Protein AF-A0A662GH10-F1 (afdb_monomer_lite)

Sequence (87 aa):
MRQEDVYGELKTELKYLRERLNLIIRLLLGVLKENNKNLSERKKIELLDSLGLRPKEIAEVLNKKRNYITKELTELRKSRKKPKIQR

Radius of gyration: 17.54 Å; chains: 1; bounding box: 47×30×52 Å

Structure (mmCIF, N/CA/C/O backbone):
data_AF-A0A662GH10-F1
#
_entry.id   AF-A0A662GH10-F1
#
loop_
_atom_site.group_PDB
_atom_site.id
_atom_site.type_symbol
_atom_site.label_atom_id
_atom_site.label_alt_id
_atom_site.label_comp_id
_atom_site.label_asym_id
_atom_site.label_entity_id
_atom_site.label_seq_id
_atom_site.pdbx_PDB_ins_code
_atom_site.Cartn_x
_atom_site.Cartn_y
_atom_site.Cartn_z
_atom_site.occupancy
_atom_site.B_iso_or_equiv
_atom_site.auth_seq_id
_atom_site.auth_comp_id
_atom_site.auth_asym_id
_atom_site.auth_atom_id
_atom_site.pdbx_PDB_model_num
ATOM 1 N N . MET A 1 1 ? 23.491 -13.969 -26.064 1.00 58.69 1 MET A N 1
ATOM 2 C CA . MET A 1 1 ? 23.124 -13.245 -24.827 1.00 58.69 1 MET A CA 1
ATOM 3 C C . MET A 1 1 ? 23.374 -14.179 -23.659 1.00 58.69 1 MET A C 1
ATOM 5 O O . MET A 1 1 ? 22.925 -15.319 -23.739 1.0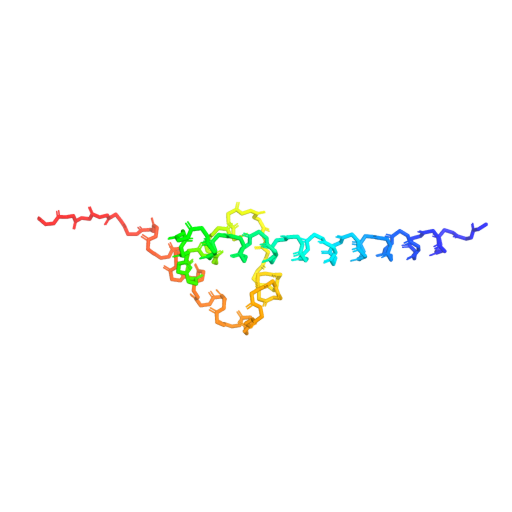0 58.69 1 MET A O 1
ATOM 9 N N . ARG A 1 2 ? 24.152 -13.774 -22.647 1.00 68.25 2 ARG A N 1
ATOM 10 C CA . ARG A 1 2 ? 24.378 -14.624 -21.465 1.00 68.25 2 ARG A CA 1
ATOM 11 C C . ARG A 1 2 ? 23.094 -14.627 -20.634 1.00 68.25 2 ARG A C 1
ATOM 13 O O . ARG A 1 2 ? 22.387 -13.628 -20.609 1.00 68.25 2 ARG A O 1
ATOM 20 N N . GLN A 1 3 ? 22.768 -15.736 -19.965 1.00 64.31 3 GLN A N 1
ATOM 21 C CA . GLN A 1 3 ? 21.555 -15.822 -19.131 1.00 64.31 3 GLN A CA 1
ATOM 22 C C . GLN A 1 3 ? 21.480 -14.693 -18.087 1.00 64.31 3 GLN A C 1
ATOM 24 O O . GLN A 1 3 ? 20.392 -14.220 -17.774 1.00 64.31 3 GLN A O 1
ATOM 29 N N . GLU A 1 4 ? 22.630 -14.221 -17.600 1.00 68.19 4 GLU A N 1
ATOM 30 C CA . GLU A 1 4 ? 22.740 -13.097 -16.664 1.00 68.19 4 GLU A CA 1
ATOM 31 C C . GLU A 1 4 ? 22.175 -11.778 -17.222 1.00 68.19 4 GLU A C 1
ATOM 33 O O . GLU A 1 4 ? 21.559 -11.021 -16.470 1.00 68.19 4 GLU A O 1
ATOM 38 N N . ASP A 1 5 ? 22.298 -11.540 -18.533 1.00 74.44 5 ASP A N 1
ATOM 39 C CA . ASP A 1 5 ? 21.814 -10.319 -19.191 1.00 74.44 5 ASP A CA 1
ATOM 40 C C . ASP A 1 5 ? 20.268 -10.283 -19.200 1.00 74.44 5 ASP A C 1
ATOM 42 O O . ASP A 1 5 ? 19.651 -9.283 -18.833 1.00 74.44 5 ASP A O 1
ATOM 46 N N . VAL A 1 6 ? 19.630 -11.426 -19.487 1.00 80.25 6 VAL A N 1
ATOM 47 C CA . VAL A 1 6 ? 18.161 -11.565 -19.575 1.00 80.25 6 VAL A CA 1
ATOM 48 C C . VAL A 1 6 ? 17.481 -11.385 -18.211 1.00 80.25 6 VAL A C 1
ATOM 50 O O . VAL A 1 6 ? 16.455 -10.711 -18.100 1.00 80.25 6 VAL A O 1
ATOM 53 N N . TYR A 1 7 ? 18.051 -11.951 -17.140 1.00 82.06 7 TYR A N 1
ATOM 54 C CA . TYR A 1 7 ? 17.507 -11.765 -15.788 1.00 82.06 7 TYR A CA 1
ATOM 55 C C . TYR A 1 7 ? 17.638 -10.312 -15.303 1.00 82.06 7 TYR A C 1
ATOM 57 O O . TYR A 1 7 ? 16.778 -9.834 -14.555 1.00 82.06 7 TYR A O 1
ATOM 65 N N . GLY A 1 8 ? 18.694 -9.604 -15.716 1.00 87.06 8 GLY A N 1
ATOM 66 C CA . GLY A 1 8 ? 18.891 -8.187 -15.410 1.00 87.06 8 GLY A CA 1
ATOM 67 C C . GLY A 1 8 ? 17.838 -7.289 -16.065 1.00 87.06 8 GLY A C 1
ATOM 68 O O . GLY A 1 8 ? 17.257 -6.424 -15.396 1.00 87.06 8 GLY A O 1
ATOM 69 N N . GLU A 1 9 ? 17.547 -7.533 -17.341 1.00 88.00 9 GLU A N 1
ATOM 70 C CA . GLU A 1 9 ? 16.519 -6.817 -18.103 1.00 88.00 9 GLU A CA 1
ATOM 71 C C . GLU A 1 9 ? 15.123 -7.049 -17.513 1.00 88.00 9 GLU A C 1
ATOM 73 O O . GLU A 1 9 ? 14.464 -6.088 -17.106 1.00 88.00 9 GLU A O 1
ATOM 78 N N . LEU A 1 10 ? 14.724 -8.311 -17.309 1.00 92.06 10 LEU A N 1
ATOM 79 C CA . LEU A 1 10 ? 13.425 -8.649 -16.715 1.00 92.06 10 LEU A CA 1
ATOM 80 C C . LEU A 1 10 ? 13.243 -8.017 -15.326 1.00 92.06 10 LEU A C 1
ATOM 82 O O . LEU A 1 10 ? 12.182 -7.485 -14.992 1.00 92.06 10 LEU A O 1
ATOM 86 N N . LYS A 1 11 ? 14.289 -8.029 -14.492 1.00 93.56 11 LYS A N 1
ATOM 87 C CA . LYS A 1 11 ? 14.251 -7.389 -13.168 1.00 93.56 11 LYS A CA 1
ATOM 88 C C . LYS A 1 11 ? 14.001 -5.883 -13.269 1.00 93.56 11 LYS A C 1
ATOM 90 O O . LYS A 1 11 ? 13.320 -5.319 -12.405 1.00 93.56 11 LYS A O 1
ATOM 95 N N . THR A 1 12 ? 14.549 -5.236 -14.291 1.00 93.75 12 THR A N 1
ATOM 96 C CA . THR A 1 12 ? 14.376 -3.802 -14.543 1.00 93.75 12 THR A CA 1
ATOM 97 C C . THR A 1 12 ? 12.954 -3.498 -15.003 1.00 93.75 12 THR A C 1
ATOM 99 O O . THR A 1 12 ? 12.314 -2.604 -14.444 1.00 93.75 12 THR A O 1
ATOM 102 N N . GLU A 1 13 ? 12.409 -4.294 -15.921 1.00 94.38 13 GLU A N 1
ATOM 103 C CA . GLU A 1 13 ? 11.019 -4.175 -16.374 1.00 94.38 13 GLU A CA 1
ATOM 104 C C . GLU A 1 13 ? 10.022 -4.367 -15.226 1.00 94.38 13 GLU A C 1
ATOM 106 O O . GLU A 1 13 ? 9.124 -3.545 -15.025 1.00 94.38 13 GLU A O 1
ATOM 111 N N . LEU A 1 14 ? 10.220 -5.395 -14.394 1.00 94.81 14 LEU A N 1
ATOM 112 C CA . LEU A 1 14 ? 9.378 -5.646 -13.221 1.00 94.81 14 LEU A CA 1
ATOM 113 C C . LEU A 1 14 ? 9.465 -4.513 -12.192 1.00 94.81 14 LEU A C 1
ATOM 115 O O . LEU A 1 14 ? 8.469 -4.175 -11.544 1.00 94.81 14 LEU A O 1
ATOM 119 N N . LYS A 1 15 ? 10.644 -3.898 -12.031 1.00 92.19 15 LYS A N 1
ATOM 120 C CA . LYS A 1 15 ? 10.812 -2.718 -11.175 1.00 92.19 15 LYS A CA 1
ATOM 121 C C . LYS A 1 15 ? 9.997 -1.541 -11.713 1.00 92.19 15 LYS A C 1
ATOM 123 O O . LYS A 1 15 ? 9.264 -0.927 -10.937 1.00 92.19 15 LYS A O 1
ATOM 128 N N . TYR A 1 16 ? 10.085 -1.271 -13.012 1.00 93.94 16 TYR A N 1
ATOM 129 C CA . TYR A 1 16 ? 9.342 -0.196 -13.666 1.00 93.94 16 TYR A CA 1
ATOM 130 C C . TYR A 1 16 ? 7.824 -0.414 -13.582 1.00 93.94 16 TYR A C 1
ATOM 132 O O . TYR A 1 16 ? 7.078 0.496 -13.213 1.00 93.94 16 TYR A O 1
ATOM 140 N N . LEU A 1 17 ? 7.355 -1.644 -13.822 1.00 94.94 17 LEU A N 1
ATOM 141 C CA . LEU A 1 17 ? 5.946 -2.008 -13.670 1.00 94.94 17 LEU A CA 1
ATOM 142 C C . LEU A 1 17 ? 5.449 -1.750 -12.242 1.00 94.94 17 LEU A C 1
ATOM 144 O O . LEU A 1 17 ? 4.406 -1.122 -12.054 1.00 94.94 17 LEU A O 1
ATOM 148 N N . ARG A 1 18 ? 6.216 -2.168 -11.226 1.00 90.88 18 ARG A N 1
ATOM 149 C CA . ARG A 1 18 ? 5.875 -1.921 -9.817 1.00 90.88 18 ARG A CA 1
ATOM 150 C C . ARG A 1 18 ? 5.755 -0.427 -9.508 1.00 90.88 18 ARG A C 1
ATOM 152 O O . ARG A 1 18 ? 4.840 -0.024 -8.795 1.00 90.88 18 ARG A O 1
ATOM 159 N N . GLU A 1 19 ? 6.654 0.400 -10.034 1.00 89.44 19 GLU A N 1
ATOM 160 C CA . GLU A 1 19 ? 6.617 1.854 -9.834 1.00 89.44 19 GLU A CA 1
ATOM 161 C C . GLU A 1 19 ? 5.362 2.488 -10.452 1.00 89.44 19 GLU A C 1
ATOM 163 O O . GLU A 1 19 ? 4.698 3.297 -9.797 1.00 89.44 19 GLU A O 1
ATOM 168 N N . ARG A 1 20 ? 4.966 2.063 -11.659 1.00 92.81 20 ARG A N 1
ATOM 169 C CA . ARG A 1 20 ? 3.722 2.528 -12.299 1.00 92.81 20 ARG A CA 1
ATOM 170 C C . ARG A 1 20 ? 2.478 2.078 -11.543 1.00 92.81 20 ARG A C 1
ATOM 172 O O . ARG A 1 20 ? 1.566 2.879 -11.357 1.00 92.81 20 ARG A O 1
ATOM 179 N N . LEU A 1 21 ? 2.445 0.836 -11.062 1.00 93.06 21 LEU A N 1
ATOM 180 C CA . LEU A 1 21 ? 1.338 0.343 -10.239 1.00 93.06 21 LEU A CA 1
ATOM 181 C C . LEU A 1 21 ? 1.214 1.142 -8.936 1.00 93.06 21 LEU A C 1
ATOM 183 O O . LEU A 1 21 ? 0.116 1.563 -8.577 1.00 93.06 21 LEU A O 1
ATOM 187 N N . ASN A 1 22 ? 2.334 1.446 -8.275 1.00 88.88 22 ASN A N 1
ATOM 188 C CA . ASN A 1 22 ? 2.339 2.307 -7.091 1.00 88.88 22 ASN A CA 1
ATOM 189 C C . ASN A 1 22 ? 1.791 3.711 -7.393 1.00 88.88 22 ASN A C 1
ATOM 191 O O . ASN A 1 22 ? 1.045 4.265 -6.581 1.00 88.88 22 ASN A O 1
ATOM 195 N N . LEU A 1 23 ? 2.126 4.286 -8.553 1.00 89.31 23 LEU A N 1
ATOM 196 C CA . LEU A 1 23 ? 1.574 5.568 -8.993 1.00 89.31 23 LEU A CA 1
ATOM 197 C C . LEU A 1 23 ? 0.058 5.484 -9.213 1.00 89.31 23 LEU A C 1
ATOM 199 O O . LEU A 1 23 ? -0.670 6.328 -8.697 1.00 89.31 23 LEU A O 1
ATOM 203 N N . ILE A 1 24 ? -0.424 4.452 -9.910 1.00 91.62 24 ILE A N 1
ATOM 204 C CA . ILE A 1 24 ? -1.859 4.232 -10.148 1.00 91.62 24 ILE A CA 1
ATOM 205 C C . ILE A 1 24 ? -2.613 4.123 -8.820 1.00 91.62 24 ILE A C 1
ATOM 207 O O . ILE A 1 24 ? -3.627 4.791 -8.635 1.00 91.62 24 ILE A O 1
ATOM 211 N N . ILE A 1 25 ? -2.094 3.356 -7.858 1.00 90.00 25 ILE A N 1
ATO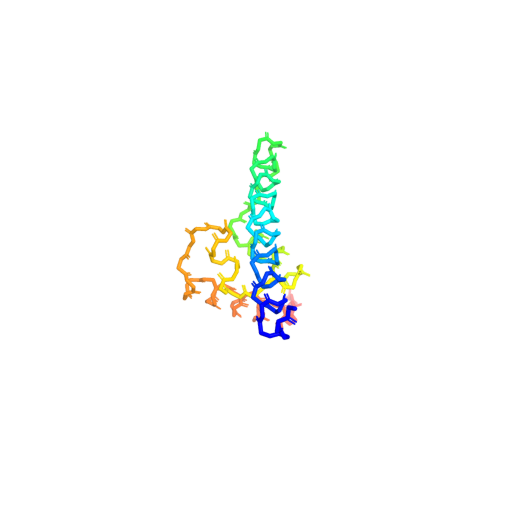M 212 C CA . ILE A 1 25 ? -2.707 3.228 -6.530 1.00 90.00 25 ILE A CA 1
ATOM 213 C C . ILE A 1 25 ? -2.801 4.596 -5.837 1.00 90.00 25 ILE A C 1
ATOM 215 O O . ILE A 1 25 ? -3.846 4.934 -5.279 1.00 90.00 25 ILE A O 1
ATOM 219 N N . ARG A 1 26 ? -1.742 5.415 -5.890 1.00 87.50 26 ARG A N 1
ATOM 220 C CA . ARG A 1 26 ? -1.757 6.772 -5.317 1.00 87.50 26 ARG A CA 1
ATOM 221 C C . ARG A 1 26 ? -2.796 7.671 -5.985 1.00 87.50 26 ARG A C 1
ATOM 223 O O . ARG A 1 26 ? -3.501 8.385 -5.275 1.00 87.50 26 ARG A O 1
ATOM 230 N N . LEU A 1 27 ? -2.913 7.614 -7.312 1.00 85.44 27 LEU A N 1
ATOM 231 C CA . LEU A 1 27 ? -3.910 8.377 -8.064 1.00 85.44 27 LEU A CA 1
ATOM 232 C C . LEU A 1 27 ? -5.330 7.960 -7.674 1.00 85.44 27 LEU A C 1
ATOM 234 O O . LEU A 1 27 ? -6.142 8.818 -7.346 1.00 85.44 27 LEU A O 1
ATOM 238 N N . LEU A 1 28 ? -5.610 6.657 -7.600 1.00 87.00 28 LEU A N 1
ATOM 239 C CA . LEU A 1 28 ? -6.917 6.145 -7.175 1.00 87.00 28 LEU A CA 1
ATOM 240 C C . LEU A 1 28 ? -7.266 6.576 -5.742 1.00 87.00 28 LEU A C 1
ATOM 242 O O . LEU A 1 28 ? -8.391 6.994 -5.472 1.00 87.00 28 LEU A O 1
ATOM 246 N N . LEU A 1 29 ? -6.297 6.545 -4.822 1.00 83.75 29 LEU A N 1
ATOM 247 C CA . LEU A 1 29 ? -6.483 7.063 -3.462 1.00 83.75 29 LEU A CA 1
ATOM 248 C C . LEU A 1 29 ? -6.730 8.583 -3.435 1.00 83.75 29 LEU A C 1
ATOM 250 O O . LEU A 1 29 ? -7.438 9.061 -2.545 1.00 83.75 29 LEU A O 1
ATOM 254 N N . GLY A 1 30 ? -6.156 9.330 -4.382 1.00 77.75 30 GLY A N 1
ATOM 255 C CA . GLY A 1 30 ? -6.422 10.754 -4.598 1.00 77.75 30 GLY A CA 1
ATOM 256 C C . GLY A 1 30 ? -7.841 11.009 -5.110 1.00 77.75 30 GLY A C 1
ATOM 257 O O . GLY A 1 30 ? -8.571 11.792 -4.511 1.00 77.75 30 GLY A O 1
ATOM 258 N N . VAL A 1 31 ? -8.284 10.260 -6.120 1.00 77.81 31 VAL A N 1
ATOM 259 C CA . VAL A 1 31 ? -9.650 10.334 -6.670 1.00 77.81 31 VAL A CA 1
ATOM 260 C C . VAL A 1 31 ? -10.706 10.034 -5.598 1.00 77.81 31 VAL A C 1
ATOM 262 O O . VAL A 1 31 ? -11.762 10.667 -5.554 1.00 77.81 31 VAL A O 1
ATOM 265 N N . LEU A 1 32 ? -10.438 9.100 -4.679 1.00 76.12 32 LEU A N 1
ATOM 266 C CA . LEU A 1 32 ? -11.338 8.841 -3.547 1.00 76.12 32 LEU A CA 1
ATOM 267 C C . LEU A 1 32 ? -11.481 10.053 -2.612 1.00 76.12 32 LEU A C 1
ATOM 269 O O . LEU A 1 32 ? -12.572 10.292 -2.093 1.00 76.12 32 LEU A O 1
ATOM 273 N N . LYS A 1 33 ? -10.410 10.834 -2.421 1.00 72.81 33 LYS A N 1
ATOM 274 C CA . LYS A 1 33 ? -10.445 12.074 -1.632 1.00 72.81 33 LYS A CA 1
ATOM 275 C C . LYS A 1 33 ? -11.327 13.135 -2.298 1.00 72.81 33 LYS A C 1
ATOM 277 O O . LYS A 1 33 ? -12.089 13.788 -1.595 1.00 72.81 33 LYS A O 1
ATOM 282 N N . GLU A 1 34 ? -11.242 13.282 -3.618 1.00 68.00 34 GLU A N 1
ATOM 283 C CA . GLU A 1 34 ? -12.012 14.274 -4.388 1.00 68.00 34 GLU A CA 1
ATOM 284 C C . GLU A 1 34 ? -13.513 13.953 -4.436 1.00 68.00 34 GLU A C 1
ATOM 286 O O . GLU A 1 34 ? -14.344 14.850 -4.354 1.00 68.00 34 GLU A O 1
ATOM 291 N N . ASN A 1 35 ? -13.883 12.670 -4.454 1.00 68.69 35 ASN A N 1
ATOM 292 C CA . ASN A 1 35 ? -15.281 12.226 -4.499 1.00 68.69 35 ASN A CA 1
ATOM 293 C C . ASN A 1 35 ? -16.013 12.260 -3.138 1.00 68.69 35 ASN A C 1
ATOM 295 O O . ASN A 1 35 ? -16.952 11.491 -2.928 1.00 68.69 35 ASN A O 1
ATOM 299 N N . ASN A 1 36 ? -15.558 13.063 -2.167 1.00 59.34 36 ASN A N 1
ATOM 300 C CA . ASN A 1 36 ? -16.057 13.097 -0.778 1.00 59.34 36 ASN A CA 1
ATOM 301 C C . ASN A 1 36 ? -16.051 11.738 -0.039 1.00 59.34 36 ASN A C 1
ATOM 303 O O . ASN A 1 36 ? -16.498 11.637 1.104 1.00 59.34 36 ASN A O 1
ATOM 307 N N . LYS A 1 37 ? -15.466 10.689 -0.630 1.00 66.94 37 LYS A N 1
ATOM 308 C CA . LYS A 1 37 ? -15.201 9.388 -0.001 1.00 66.94 37 LYS A CA 1
ATOM 309 C C . LYS A 1 37 ? -13.845 9.438 0.688 1.00 66.94 37 LYS A C 1
ATOM 311 O O . LYS A 1 37 ? -12.938 8.657 0.399 1.00 66.94 37 LYS A O 1
ATOM 316 N N . ASN A 1 38 ? -13.699 10.390 1.604 1.00 74.62 38 ASN A N 1
ATOM 317 C CA . ASN A 1 38 ? -12.436 10.623 2.280 1.00 74.62 38 ASN A CA 1
ATOM 318 C C . ASN A 1 38 ? -12.152 9.458 3.244 1.00 74.62 38 ASN A C 1
ATOM 320 O O . ASN A 1 38 ? -12.627 9.416 4.379 1.00 74.62 38 ASN A O 1
ATOM 324 N N . LEU A 1 39 ? -11.416 8.453 2.766 1.00 80.38 39 LEU A N 1
ATOM 325 C CA . LEU A 1 39 ? -10.981 7.342 3.603 1.00 80.38 39 LEU A CA 1
ATOM 326 C C . LEU A 1 39 ? -10.021 7.875 4.667 1.00 80.38 39 LEU A C 1
ATOM 328 O O . LEU A 1 39 ? -9.038 8.551 4.345 1.00 80.38 39 LEU A O 1
ATOM 332 N N . SER A 1 40 ? -10.269 7.525 5.931 1.00 87.69 40 SER A N 1
ATOM 333 C CA . SER A 1 40 ? -9.284 7.756 6.987 1.00 87.69 40 SER A CA 1
ATOM 334 C C . SER A 1 40 ? -7.976 7.043 6.640 1.00 87.69 40 SER A C 1
ATOM 336 O O . SER A 1 40 ? -7.981 6.017 5.955 1.00 87.69 40 SER A O 1
ATOM 338 N N . GLU A 1 41 ? -6.841 7.556 7.121 1.00 87.62 41 GLU A N 1
ATOM 339 C CA . GLU A 1 41 ? -5.537 6.919 6.878 1.00 87.62 41 GLU A CA 1
ATOM 340 C C . GLU A 1 41 ? -5.545 5.444 7.287 1.00 87.62 41 GLU A C 1
ATOM 342 O O . GLU A 1 41 ? -5.092 4.591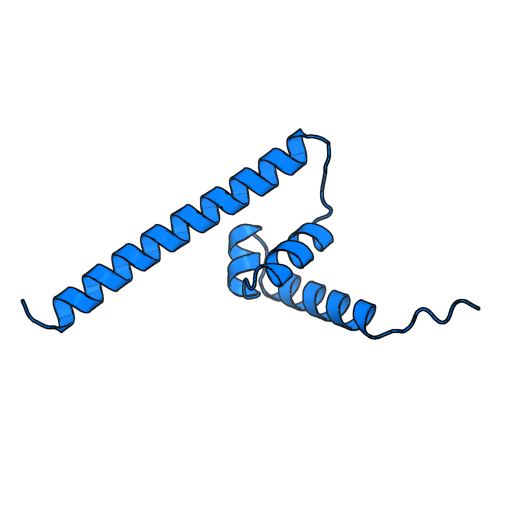 6.530 1.00 87.62 41 GLU A O 1
ATOM 347 N N . ARG A 1 42 ? -6.168 5.124 8.426 1.00 90.38 42 ARG A N 1
ATOM 348 C CA . ARG A 1 42 ? -6.327 3.748 8.905 1.00 90.38 42 ARG A CA 1
ATOM 349 C C . ARG A 1 42 ? -7.112 2.861 7.930 1.00 90.38 42 ARG A C 1
ATOM 351 O O . ARG A 1 42 ? -6.714 1.724 7.705 1.00 90.38 42 ARG A O 1
ATOM 358 N N . LYS A 1 43 ? -8.169 3.385 7.298 1.00 89.62 43 LYS A N 1
ATOM 359 C CA . LYS A 1 43 ? -8.923 2.676 6.247 1.00 89.62 43 LYS A CA 1
ATOM 360 C C . LYS A 1 43 ? -8.106 2.488 4.971 1.00 89.62 43 LYS A C 1
ATOM 362 O O . LYS A 1 43 ? -8.217 1.448 4.335 1.00 89.62 43 LYS A O 1
ATOM 367 N N . LYS A 1 44 ? -7.265 3.461 4.603 1.00 91.94 44 LYS A N 1
ATOM 368 C CA . LYS A 1 44 ? -6.333 3.316 3.471 1.00 91.94 44 LYS A CA 1
ATOM 369 C C . LYS A 1 44 ? -5.313 2.209 3.743 1.00 91.94 44 LYS A C 1
ATOM 371 O O . LYS A 1 44 ? -5.071 1.387 2.870 1.00 91.94 44 LYS A O 1
ATOM 376 N N . ILE A 1 45 ? -4.760 2.159 4.957 1.00 94.00 45 ILE A N 1
ATOM 377 C CA . ILE A 1 45 ? -3.837 1.098 5.391 1.00 94.00 45 ILE A CA 1
ATOM 378 C C . ILE A 1 45 ? -4.524 -0.270 5.340 1.00 94.00 45 ILE A C 1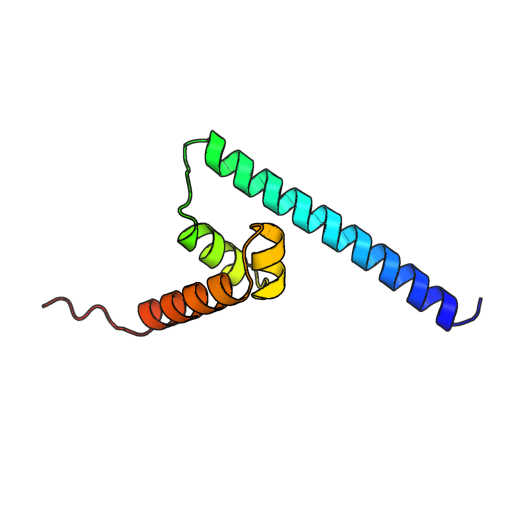
ATOM 380 O O . ILE A 1 45 ? -3.964 -1.206 4.780 1.00 94.00 45 ILE A O 1
ATOM 384 N N . GLU A 1 46 ? -5.740 -0.373 5.880 1.00 92.88 46 GLU A N 1
ATOM 385 C CA . GLU A 1 46 ? -6.524 -1.610 5.870 1.00 92.88 46 GLU A CA 1
ATOM 386 C C . GLU A 1 46 ? -6.843 -2.095 4.450 1.00 92.88 46 GLU A C 1
ATOM 388 O O . GLU A 1 46 ? -6.681 -3.278 4.156 1.00 92.88 46 GLU A O 1
ATOM 393 N N . LEU A 1 47 ? -7.249 -1.184 3.561 1.00 91.00 47 LEU A N 1
ATOM 394 C CA . LEU A 1 47 ? -7.514 -1.499 2.161 1.00 91.00 47 LEU A CA 1
ATOM 395 C C . LEU A 1 47 ? -6.258 -2.042 1.470 1.00 91.00 47 LEU A C 1
ATOM 397 O O . LEU A 1 47 ? -6.312 -3.095 0.843 1.00 91.00 47 LEU A O 1
ATOM 401 N N . LEU A 1 48 ? -5.119 -1.362 1.604 1.00 92.19 48 LEU A N 1
ATOM 402 C CA . LEU A 1 48 ? -3.878 -1.795 0.959 1.00 92.19 48 LEU A CA 1
ATOM 403 C C . LEU A 1 48 ? -3.361 -3.137 1.514 1.00 92.19 48 LEU A C 1
ATOM 405 O O . LEU A 1 48 ? -2.885 -3.959 0.737 1.00 92.19 48 LEU A O 1
ATOM 409 N N . ASP A 1 49 ? -3.505 -3.394 2.819 1.00 93.50 49 ASP A N 1
ATOM 410 C CA . ASP A 1 49 ? -3.202 -4.704 3.428 1.00 93.50 49 ASP A CA 1
ATOM 411 C C . ASP A 1 49 ? -4.124 -5.799 2.878 1.00 93.50 49 ASP A C 1
ATOM 413 O O . ASP A 1 49 ? -3.656 -6.885 2.543 1.00 93.50 49 ASP A O 1
ATOM 417 N N . SER A 1 50 ? -5.415 -5.499 2.685 1.00 89.31 50 SER A N 1
ATOM 418 C CA . SER A 1 50 ? -6.371 -6.444 2.086 1.00 89.31 50 SER A CA 1
ATOM 419 C C . SER A 1 50 ? -6.076 -6.772 0.617 1.00 89.31 50 SER A C 1
ATOM 421 O O . SER A 1 50 ? -6.441 -7.846 0.149 1.00 89.31 50 SER A O 1
ATOM 423 N N . LEU A 1 51 ? -5.363 -5.888 -0.090 1.00 88.38 51 LEU A N 1
ATOM 424 C CA . LEU A 1 51 ? -4.857 -6.111 -1.449 1.00 88.38 51 LEU A CA 1
ATOM 425 C C . LEU A 1 51 ? -3.514 -6.869 -1.473 1.00 88.38 51 LEU A C 1
ATOM 427 O O . LEU A 1 51 ? -2.930 -7.049 -2.539 1.00 88.38 51 LEU A O 1
ATOM 431 N N . GLY A 1 52 ? -3.010 -7.307 -0.315 1.00 90.44 52 GLY A N 1
ATOM 432 C CA . GLY A 1 52 ? -1.791 -8.106 -0.195 1.00 90.44 52 GLY A CA 1
ATOM 433 C C . GLY A 1 52 ? -0.488 -7.304 -0.180 1.00 90.44 52 GLY A C 1
ATOM 434 O O . GLY A 1 52 ? 0.588 -7.904 -0.218 1.00 90.44 52 GLY A O 1
ATOM 435 N N . LEU A 1 53 ? -0.541 -5.967 -0.103 1.00 92.56 53 LEU A N 1
ATOM 436 C CA . LEU A 1 53 ? 0.674 -5.157 -0.006 1.00 92.56 53 LEU A CA 1
ATOM 437 C C . LEU A 1 53 ? 1.346 -5.360 1.355 1.00 92.56 53 LEU A C 1
ATOM 439 O O . LEU A 1 53 ? 0.716 -5.336 2.412 1.00 92.56 53 LEU A O 1
ATOM 443 N N . ARG A 1 54 ? 2.673 -5.490 1.347 1.00 93.44 54 ARG A N 1
ATOM 444 C CA . ARG A 1 54 ? 3.474 -5.620 2.567 1.00 93.44 54 ARG A CA 1
ATOM 445 C C . ARG A 1 54 ? 3.619 -4.265 3.263 1.00 93.44 54 ARG A C 1
ATOM 447 O O . ARG A 1 54 ? 3.606 -3.225 2.602 1.00 93.44 54 ARG A O 1
ATOM 454 N N . PRO A 1 55 ? 3.918 -4.228 4.576 1.00 94.75 55 PRO A N 1
ATOM 455 C CA . PRO A 1 55 ? 4.059 -2.973 5.324 1.00 94.75 55 PRO A CA 1
ATOM 456 C C . PRO A 1 55 ? 5.044 -1.966 4.709 1.00 94.75 55 PRO A C 1
ATOM 458 O O . PRO A 1 55 ? 4.842 -0.759 4.809 1.00 94.75 55 PRO A O 1
ATOM 461 N N . LYS A 1 56 ? 6.113 -2.450 4.058 1.00 94.88 56 LYS A N 1
ATOM 462 C CA . LYS A 1 56 ? 7.066 -1.601 3.325 1.00 94.88 56 LYS A CA 1
ATOM 463 C C . LYS A 1 56 ? 6.419 -0.929 2.108 1.00 94.88 56 LYS A C 1
ATOM 465 O O . LYS A 1 56 ? 6.614 0.263 1.919 1.00 94.88 56 LYS A O 1
ATOM 470 N N . GLU A 1 57 ? 5.660 -1.678 1.318 1.00 91.50 57 GLU A N 1
ATOM 471 C CA . GLU A 1 57 ? 5.011 -1.192 0.094 1.00 91.50 57 GLU A CA 1
ATOM 472 C C . GLU A 1 57 ? 3.891 -0.208 0.437 1.00 91.50 57 GLU A C 1
ATOM 474 O O . GLU A 1 57 ? 3.806 0.860 -0.156 1.00 91.50 57 GLU A O 1
ATOM 479 N N . ILE A 1 58 ? 3.101 -0.499 1.475 1.00 93.31 58 ILE A N 1
ATOM 480 C CA . ILE A 1 58 ? 2.085 0.428 1.995 1.00 93.31 58 ILE A CA 1
ATOM 481 C C . ILE A 1 58 ? 2.732 1.743 2.456 1.00 93.31 58 ILE A C 1
ATOM 483 O O . ILE A 1 58 ? 2.227 2.825 2.158 1.00 93.31 58 ILE A O 1
ATOM 487 N N . ALA A 1 59 ? 3.859 1.663 3.171 1.00 94.19 59 ALA A N 1
ATOM 488 C CA . ALA A 1 59 ? 4.605 2.835 3.623 1.00 94.19 59 ALA A CA 1
ATOM 489 C C . ALA A 1 59 ? 5.107 3.686 2.447 1.00 94.19 59 ALA A C 1
ATOM 491 O O . ALA A 1 59 ? 4.996 4.910 2.489 1.00 94.19 59 ALA A O 1
ATOM 492 N N . GLU A 1 60 ? 5.600 3.040 1.388 1.00 92.31 60 GLU A N 1
ATOM 493 C CA . GLU A 1 60 ? 5.988 3.708 0.148 1.00 92.31 60 GLU A CA 1
ATOM 494 C C . GLU A 1 60 ? 4.773 4.364 -0.518 1.00 92.31 60 GLU A C 1
ATOM 496 O O . GLU A 1 60 ? 4.805 5.564 -0.776 1.00 92.31 60 GLU A O 1
ATOM 501 N N . VAL A 1 61 ? 3.674 3.637 -0.737 1.00 91.06 61 VAL A N 1
ATOM 502 C CA . VAL A 1 61 ? 2.454 4.158 -1.380 1.00 91.06 61 VAL A CA 1
ATOM 503 C C . VAL A 1 61 ? 1.902 5.376 -0.638 1.00 91.06 61 VAL A C 1
ATOM 505 O O . VAL A 1 61 ? 1.631 6.392 -1.275 1.00 91.06 61 VAL A O 1
ATOM 508 N N . LEU A 1 62 ? 1.790 5.307 0.690 1.00 90.69 62 LEU A N 1
ATOM 509 C CA . LEU A 1 62 ? 1.204 6.366 1.519 1.00 90.69 62 LEU A CA 1
ATOM 510 C C . LEU A 1 62 ? 2.200 7.456 1.946 1.00 90.69 62 LEU A C 1
ATOM 512 O O . LEU A 1 62 ? 1.798 8.399 2.626 1.00 90.69 62 LEU A O 1
ATOM 516 N N . ASN A 1 63 ? 3.477 7.334 1.574 1.00 91.38 63 ASN A N 1
ATOM 517 C CA . ASN A 1 63 ? 4.561 8.216 2.013 1.00 91.38 63 ASN A CA 1
ATOM 518 C C . ASN A 1 63 ? 4.634 8.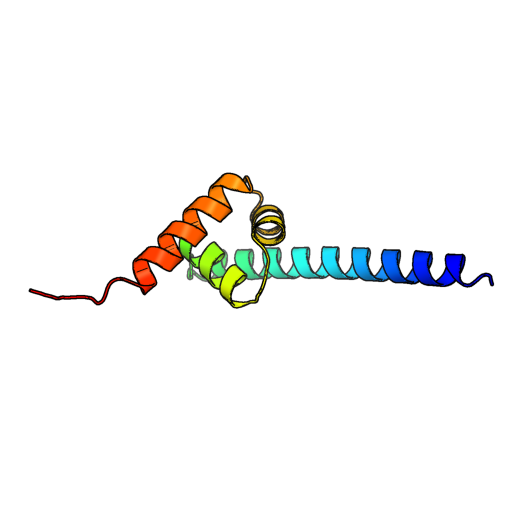353 3.552 1.00 91.38 63 ASN A C 1
ATOM 520 O O . ASN A 1 63 ? 4.582 9.449 4.115 1.00 91.38 63 ASN A O 1
ATOM 524 N N . LYS A 1 64 ? 4.703 7.216 4.256 1.00 94.56 64 LYS A N 1
ATOM 525 C CA . LYS A 1 64 ? 4.758 7.132 5.728 1.00 94.56 64 LYS A CA 1
ATOM 526 C C . LYS A 1 64 ? 5.946 6.301 6.201 1.00 94.56 64 LYS A C 1
ATOM 528 O O . LYS A 1 64 ? 6.546 5.539 5.452 1.00 94.56 64 LYS A O 1
ATOM 533 N N . LYS A 1 65 ? 6.270 6.397 7.495 1.00 96.19 65 LYS A N 1
ATOM 534 C CA . LYS A 1 65 ? 7.287 5.537 8.120 1.00 96.19 65 LYS A CA 1
ATOM 535 C C . LYS A 1 65 ? 6.775 4.097 8.229 1.00 96.19 65 LYS A C 1
ATOM 537 O O . LYS A 1 65 ? 5.664 3.872 8.703 1.00 96.19 65 LYS A O 1
ATOM 542 N N . ARG A 1 66 ? 7.619 3.109 7.904 1.00 95.56 66 ARG A N 1
ATOM 543 C CA . ARG A 1 66 ? 7.279 1.675 8.031 1.00 95.56 66 ARG A CA 1
ATOM 544 C C . ARG A 1 66 ? 6.785 1.311 9.434 1.00 95.56 66 ARG A C 1
ATOM 546 O O . ARG A 1 66 ? 5.781 0.625 9.558 1.00 95.56 66 ARG A O 1
ATOM 553 N N . ASN A 1 67 ? 7.443 1.816 10.480 1.00 96.25 67 ASN A N 1
ATOM 554 C CA . ASN A 1 67 ? 7.075 1.517 11.870 1.00 96.25 67 ASN A CA 1
ATOM 555 C C . ASN A 1 67 ? 5.657 1.992 12.215 1.00 96.25 67 ASN A C 1
ATOM 557 O O . ASN A 1 67 ? 4.952 1.317 12.960 1.00 96.25 67 ASN A O 1
ATOM 561 N N . TYR A 1 68 ? 5.224 3.118 11.640 1.00 96.56 68 TYR A N 1
ATOM 562 C CA . TYR A 1 68 ? 3.856 3.608 11.793 1.00 96.56 68 TYR A CA 1
ATOM 563 C C . TYR A 1 68 ? 2.851 2.639 11.152 1.00 96.56 68 TYR A C 1
ATOM 565 O O . TYR A 1 68 ? 1.902 2.224 11.810 1.00 96.56 68 TYR A O 1
ATOM 573 N N . ILE A 1 69 ? 3.112 2.193 9.918 1.00 97.38 69 ILE A N 1
ATOM 574 C CA . ILE A 1 69 ? 2.260 1.214 9.224 1.00 97.38 69 ILE A CA 1
ATOM 575 C C . ILE A 1 69 ? 2.187 -0.110 9.993 1.00 97.38 69 ILE A C 1
ATOM 577 O O . ILE A 1 69 ? 1.099 -0.623 10.236 1.00 97.38 69 ILE A O 1
ATOM 581 N N . THR A 1 70 ? 3.328 -0.649 10.429 1.00 96.50 70 THR A N 1
ATOM 582 C CA . THR A 1 70 ? 3.375 -1.898 11.206 1.00 96.50 70 THR A CA 1
ATOM 583 C C . THR A 1 70 ? 2.564 -1.794 12.499 1.00 96.50 70 THR A C 1
ATOM 585 O O . THR A 1 70 ? 1.847 -2.734 12.853 1.00 96.50 70 THR A O 1
ATOM 588 N N . LYS A 1 71 ? 2.644 -0.650 13.193 1.00 96.56 71 LYS A N 1
ATOM 589 C CA . LYS A 1 71 ? 1.847 -0.381 14.394 1.00 96.56 71 LYS A CA 1
ATOM 590 C C . LYS A 1 71 ? 0.351 -0.394 14.071 1.00 96.56 71 LYS A C 1
ATOM 592 O O . LYS A 1 71 ? -0.386 -1.142 14.708 1.00 96.56 71 LYS A O 1
ATOM 597 N N . GLU A 1 72 ? -0.089 0.358 13.063 1.00 96.25 72 GLU A N 1
ATOM 598 C C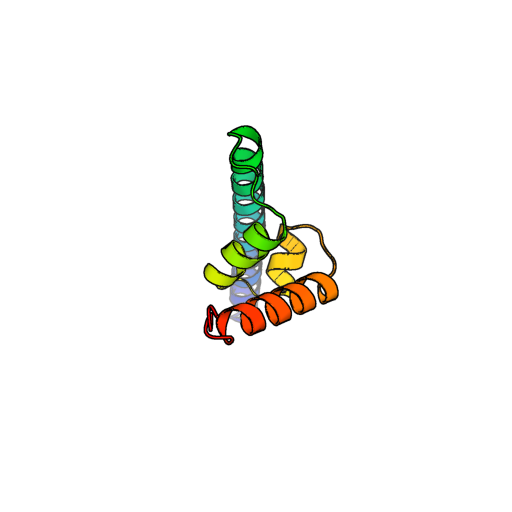A . GLU A 1 72 ? -1.506 0.408 12.672 1.00 96.25 72 GLU A CA 1
ATOM 599 C C . GLU A 1 72 ? -2.050 -0.965 12.256 1.00 96.25 72 GLU A C 1
ATOM 601 O O . GLU A 1 72 ? -3.128 -1.354 12.701 1.00 96.25 72 GLU A O 1
ATOM 606 N N . LEU A 1 73 ? -1.293 -1.748 11.480 1.00 95.81 73 LEU A N 1
ATOM 607 C CA . LEU A 1 73 ? -1.686 -3.109 11.091 1.00 95.81 73 LEU A CA 1
ATOM 608 C C . LEU A 1 73 ? -1.816 -4.044 12.293 1.00 95.81 73 LEU A C 1
ATOM 610 O O . LEU A 1 73 ? -2.732 -4.864 12.356 1.00 95.81 73 LEU A O 1
ATOM 614 N N . THR A 1 74 ? -0.917 -3.913 13.266 1.00 95.38 74 THR A N 1
ATOM 615 C CA . THR A 1 74 ? -0.988 -4.682 14.511 1.00 95.38 74 THR A CA 1
ATOM 616 C C . THR A 1 74 ? -2.266 -4.346 15.277 1.00 95.38 74 THR A C 1
ATOM 618 O O . THR A 1 74 ? -2.989 -5.250 15.696 1.00 95.38 74 THR A O 1
ATOM 621 N N . GLU A 1 75 ? -2.591 -3.060 15.407 1.00 93.81 75 GLU A N 1
ATOM 622 C CA . GLU A 1 75 ? -3.818 -2.611 16.069 1.00 93.81 75 GLU A CA 1
ATOM 623 C C . GLU A 1 75 ? -5.086 -3.024 15.305 1.00 93.81 75 GLU A C 1
ATOM 625 O O . GLU A 1 75 ? -6.056 -3.464 15.923 1.00 93.81 75 GLU A O 1
ATOM 630 N N . LEU A 1 76 ? -5.077 -2.973 13.970 1.00 91.38 76 LEU A N 1
ATOM 631 C CA . LEU A 1 76 ? -6.169 -3.468 13.122 1.00 91.38 76 LEU A CA 1
ATOM 632 C C . LEU A 1 76 ? -6.424 -4.967 13.337 1.00 91.38 76 LEU A C 1
ATOM 634 O O . LEU A 1 76 ? -7.566 -5.396 13.531 1.00 91.38 76 LEU A O 1
ATOM 638 N N . ARG A 1 77 ? -5.362 -5.775 13.389 1.00 89.56 77 ARG A N 1
ATOM 639 C CA . ARG A 1 77 ? -5.457 -7.220 13.652 1.00 89.56 77 ARG A CA 1
ATOM 640 C C . ARG A 1 77 ? -5.983 -7.514 15.056 1.00 89.56 77 ARG A C 1
ATOM 642 O O . ARG A 1 77 ? -6.787 -8.429 15.217 1.00 89.56 77 ARG A O 1
ATOM 649 N N . LYS A 1 78 ? -5.593 -6.726 16.064 1.00 90.31 78 LYS A N 1
ATOM 650 C CA . LYS A 1 78 ? -6.144 -6.833 17.427 1.00 90.31 78 LYS A CA 1
ATOM 651 C C . LYS A 1 78 ? -7.635 -6.506 17.465 1.00 90.31 78 LYS A C 1
ATOM 653 O O . LYS A 1 78 ? -8.391 -7.245 18.092 1.00 90.31 78 LYS A O 1
ATOM 658 N N . SER A 1 79 ? -8.070 -5.449 16.773 1.00 82.38 79 SER A N 1
ATOM 659 C CA . SER A 1 79 ? -9.495 -5.094 16.710 1.00 82.38 79 SER A CA 1
ATOM 660 C C . SER A 1 79 ? -10.354 -6.159 16.027 1.00 82.38 79 SER A C 1
ATOM 662 O O . SER A 1 79 ? -11.512 -6.310 16.395 1.00 82.38 79 SER A O 1
ATOM 664 N N . ARG A 1 80 ? -9.787 -6.944 15.100 1.00 79.12 80 ARG A N 1
ATOM 665 C CA . ARG A 1 80 ? -10.477 -8.082 14.465 1.00 79.12 80 ARG A CA 1
ATOM 666 C C . ARG A 1 80 ? -10.611 -9.304 15.384 1.00 79.12 80 ARG A C 1
ATOM 668 O O . ARG A 1 80 ? -11.510 -10.107 15.179 1.00 79.12 80 ARG A O 1
ATOM 675 N N . LYS A 1 81 ? -9.730 -9.460 16.382 1.00 70.56 81 LYS A N 1
ATOM 676 C CA . LYS A 1 81 ? -9.707 -10.623 17.292 1.00 70.56 81 LYS A CA 1
ATOM 677 C C . LYS A 1 81 ? -10.595 -10.488 18.528 1.00 70.56 81 LYS A C 1
ATOM 679 O O . LYS A 1 81 ? -10.888 -11.502 19.150 1.00 70.56 81 LYS A O 1
ATOM 684 N N . LYS A 1 82 ? -11.002 -9.278 18.923 1.00 54.47 82 LYS A N 1
ATOM 685 C CA . LYS A 1 82 ? -11.944 -9.122 20.040 1.00 54.47 82 LYS A CA 1
ATOM 686 C C . LYS A 1 82 ? -13.365 -9.366 19.521 1.00 54.47 82 LYS A C 1
ATOM 688 O O . LYS A 1 82 ? -13.824 -8.555 18.714 1.00 54.47 82 LYS A O 1
ATOM 693 N N . PRO A 1 83 ? -14.083 -10.416 19.966 1.00 51.66 83 PRO A N 1
ATOM 694 C CA . PRO A 1 83 ? -15.517 -10.454 19.744 1.00 51.66 83 PRO A CA 1
ATOM 695 C C . PRO A 1 83 ? -16.106 -9.208 20.407 1.00 51.66 83 PRO A C 1
ATOM 697 O O . PRO A 1 83 ? -15.730 -8.851 21.528 1.00 51.66 83 PRO A O 1
ATOM 700 N N . LYS A 1 84 ? -16.992 -8.509 19.692 1.00 57.09 84 LYS A N 1
ATOM 701 C CA . LYS A 1 84 ? -17.859 -7.488 20.281 1.00 57.09 84 LYS A CA 1
ATOM 702 C C . LYS A 1 84 ? -18.747 -8.194 21.310 1.00 57.09 84 LYS A C 1
ATOM 704 O O . LYS A 1 84 ? -19.859 -8.585 20.991 1.00 57.09 84 LYS A O 1
ATOM 709 N N . ILE A 1 85 ? -18.250 -8.381 22.528 1.00 58.81 85 ILE A N 1
ATOM 710 C CA . ILE A 1 85 ? -19.103 -8.641 23.683 1.00 58.81 85 ILE A CA 1
ATOM 711 C C . ILE A 1 85 ? -19.735 -7.284 23.988 1.00 58.81 85 ILE A C 1
ATOM 713 O O . ILE A 1 85 ? -19.166 -6.454 24.698 1.00 58.81 85 ILE A O 1
ATOM 717 N N . GLN A 1 86 ? -20.836 -7.005 23.292 1.00 56.81 86 GLN A N 1
ATOM 718 C CA . GLN A 1 86 ? -21.760 -5.946 23.667 1.00 56.81 86 GLN A CA 1
ATOM 719 C C . GLN A 1 86 ? -22.395 -6.385 24.989 1.00 56.81 86 GLN A C 1
ATOM 721 O O . GLN A 1 86 ? -22.859 -7.519 25.098 1.00 56.81 86 GLN A O 1
ATOM 726 N N . ARG A 1 87 ? -22.254 -5.523 25.997 1.00 46.22 87 ARG A N 1
ATOM 727 C CA . ARG A 1 87 ? -22.885 -5.661 27.311 1.00 46.22 87 ARG A CA 1
ATOM 728 C C . ARG A 1 87 ? -24.384 -5.446 27.201 1.00 46.22 87 ARG A C 1
ATOM 730 O O . ARG A 1 87 ? -24.764 -4.610 26.350 1.00 46.22 87 ARG A O 1
#

Foldseek 3Di:
DPPVVVVVVVVVVVVVVLVVVLVVLLVVLVVCVVVVVNDDLLRLLVVVVVVVDDLVSSCVSVVHDSVVSVVSVVVVVVVVPDDPPPD

pLDDT: mean 84.96, std 12.45, range [46.22, 97.38]

Secondary structure (DSSP, 8-state):
--HHHHHHHHHHHHHHHHHHHHHHHHHHHHHHHHTT----HHHHHHHHHHTT--HHHHHHHHT--HHHHHHHHHHHHHHHHS-----